Protein AF-A0A9P8FDC9-F1 (afdb_monomer_lite)

InterPro domains:
  IPR007722 mRNA decapping protein 2, Box A domain [PF05026] (5-66)
  IPR007722 mRNA decapping protein 2, Box A domain [SM01125] (4-66)
  IPR036189 mRNA decapping protein 2, Box A domain superfamily [G3DSA:1.10.10.1050] (1-66)
  IPR036189 mRNA decapping protein 2, Box A domain superfamily [SSF140586] (2-66)

Organism: Aureobasidium melanogenum (NCBI:txid46634)

Radius of gyration: 11.71 Å; chains: 1; bounding box: 26×20×32 Å

pLDDT: mean 93.59, std 5.9, range [56.62, 98.38]

Secondary structure (DSSP, 8-state):
--HHHHHHHHIIIIIITS-HHHHT-HHHHHHHHHHHHHHIIIIIGGG-TTSPP--HHHHHHHHT--

Structure (mmCIF, N/CA/C/O backbone):
data_AF-A0A9P8FDC9-F1
#
_entry.id   AF-A0A9P8FDC9-F1
#
loop_
_atom_site.group_PDB
_atom_site.id
_atom_site.type_symbol
_atom_site.label_atom_id
_atom_site.label_alt_id
_atom_site.label_comp_id
_atom_site.label_asym_id
_atom_site.label_entity_id
_atom_site.label_seq_id
_atom_site.pdbx_PDB_ins_code
_atom_site.Cartn_x
_atom_site.Cartn_y
_atom_site.Cartn_z
_atom_site.occupancy
_atom_site.B_iso_or_equiv
_atom_site.auth_seq_id
_atom_site.auth_comp_id
_atom_site.auth_asym_id
_atom_site.auth_atom_id
_atom_site.pdbx_PDB_model_num
ATOM 1 N N . MET A 1 1 ? 9.665 -10.603 -9.712 1.00 77.88 1 MET A N 1
ATOM 2 C CA . MET A 1 1 ? 8.361 -10.192 -9.157 1.00 77.88 1 MET A CA 1
ATOM 3 C C . MET A 1 1 ? 7.962 -8.907 -9.836 1.00 77.88 1 MET A C 1
ATOM 5 O O . MET A 1 1 ? 8.834 -8.098 -10.124 1.00 77.88 1 MET A O 1
ATOM 9 N N . GLN A 1 2 ? 6.687 -8.743 -10.149 1.00 90.44 2 GLN A N 1
ATOM 10 C CA . GLN A 1 2 ? 6.157 -7.460 -10.584 1.00 90.44 2 GLN A CA 1
ATOM 11 C C . GLN A 1 2 ? 6.024 -6.524 -9.378 1.00 90.44 2 GLN A C 1
ATOM 13 O O . GLN A 1 2 ? 6.047 -6.963 -8.231 1.00 90.44 2 GLN A O 1
ATOM 18 N N . LEU A 1 3 ? 5.871 -5.223 -9.635 1.00 91.62 3 LEU A N 1
ATOM 19 C CA . LEU A 1 3 ? 5.668 -4.237 -8.571 1.00 91.62 3 LEU A CA 1
ATOM 20 C C . LEU A 1 3 ? 4.479 -4.600 -7.665 1.00 91.62 3 LEU A C 1
ATOM 22 O O . LEU A 1 3 ? 4.579 -4.430 -6.459 1.00 91.62 3 LEU A O 1
ATOM 26 N N . VAL A 1 4 ? 3.384 -5.119 -8.233 1.00 93.25 4 VAL A N 1
ATOM 27 C CA . VAL A 1 4 ? 2.198 -5.528 -7.461 1.00 93.25 4 VAL A CA 1
ATOM 28 C C . VAL A 1 4 ? 2.520 -6.631 -6.450 1.00 93.25 4 VAL A C 1
ATOM 30 O O . VAL A 1 4 ? 2.156 -6.494 -5.290 1.00 93.25 4 VAL A O 1
ATOM 33 N N . ASP A 1 5 ? 3.315 -7.634 -6.839 1.00 94.38 5 ASP A N 1
ATOM 34 C CA . ASP A 1 5 ? 3.709 -8.723 -5.937 1.00 94.38 5 ASP A CA 1
ATOM 35 C C . ASP A 1 5 ? 4.497 -8.191 -4.723 1.00 94.38 5 ASP A C 1
ATOM 37 O O . ASP A 1 5 ? 4.368 -8.700 -3.613 1.00 94.38 5 ASP A O 1
ATOM 41 N N . TRP A 1 6 ? 5.326 -7.159 -4.926 1.00 95.19 6 TRP A N 1
ATOM 42 C CA . TRP A 1 6 ? 6.064 -6.510 -3.839 1.00 95.19 6 TRP A CA 1
ATOM 43 C C . TRP A 1 6 ? 5.163 -5.667 -2.939 1.00 95.19 6 TRP A C 1
ATOM 45 O O . TRP A 1 6 ? 5.371 -5.646 -1.730 1.00 95.19 6 TRP A O 1
ATOM 55 N N . LEU A 1 7 ? 4.177 -4.969 -3.504 1.00 95.69 7 LEU A N 1
ATOM 56 C CA . LEU A 1 7 ? 3.220 -4.194 -2.713 1.00 95.69 7 LEU A CA 1
ATOM 57 C C . LEU A 1 7 ? 2.361 -5.114 -1.835 1.00 95.69 7 LEU A C 1
ATOM 59 O O . LEU A 1 7 ? 2.148 -4.792 -0.669 1.00 95.69 7 LEU A O 1
ATOM 63 N N . ASP A 1 8 ? 1.960 -6.279 -2.347 1.00 94.81 8 ASP A N 1
ATOM 64 C CA . ASP A 1 8 ? 1.238 -7.294 -1.574 1.00 94.81 8 ASP A CA 1
ATOM 65 C C . ASP A 1 8 ? 2.089 -7.845 -0.416 1.00 94.81 8 ASP A C 1
ATOM 67 O O . ASP A 1 8 ? 1.612 -7.929 0.719 1.00 94.81 8 ASP A O 1
ATOM 71 N N . ASP A 1 9 ? 3.366 -8.161 -0.666 1.00 95.50 9 ASP A N 1
ATOM 72 C CA . ASP A 1 9 ? 4.305 -8.592 0.383 1.00 95.50 9 ASP A CA 1
ATOM 73 C C . ASP A 1 9 ? 4.464 -7.523 1.477 1.00 95.50 9 ASP A C 1
ATOM 75 O O . ASP A 1 9 ? 4.355 -7.814 2.672 1.00 95.50 9 ASP A O 1
ATOM 79 N N . LEU A 1 10 ? 4.638 -6.259 1.078 1.00 96.50 10 LEU A N 1
ATOM 80 C CA . LEU A 1 10 ? 4.757 -5.130 2.000 1.00 96.50 10 LEU A CA 1
ATOM 81 C C . LEU A 1 10 ? 3.475 -4.914 2.816 1.00 96.50 10 LEU A C 1
ATOM 83 O O . LEU A 1 10 ? 3.558 -4.679 4.023 1.00 96.50 10 LEU A O 1
ATOM 87 N N . CYS A 1 11 ? 2.297 -5.059 2.206 1.00 95.00 11 CYS A N 1
ATOM 88 C CA . CYS A 1 11 ? 1.018 -5.016 2.913 1.00 95.00 11 CYS A CA 1
ATOM 89 C C . CYS A 1 11 ? 0.944 -6.086 4.002 1.00 95.00 11 CYS A C 1
ATOM 91 O O . CYS A 1 11 ? 0.602 -5.776 5.143 1.00 95.00 11 CYS A O 1
ATOM 93 N N . VAL A 1 12 ? 1.296 -7.335 3.690 1.00 94.94 12 VAL A N 1
ATOM 94 C CA . VAL A 1 12 ? 1.304 -8.425 4.680 1.00 94.94 12 VAL A CA 1
ATOM 95 C C . VAL A 1 12 ? 2.302 -8.138 5.800 1.00 94.94 12 VAL A C 1
ATOM 97 O O . VAL A 1 12 ? 2.009 -8.370 6.975 1.00 94.94 12 VAL A O 1
ATOM 100 N N . ARG A 1 13 ? 3.476 -7.620 5.450 1.00 95.75 13 ARG A N 1
ATOM 101 C CA . ARG A 1 13 ? 4.581 -7.432 6.385 1.00 95.75 13 ARG A CA 1
ATOM 102 C C . ARG A 1 13 ? 4.394 -6.262 7.349 1.00 95.75 13 ARG A C 1
ATOM 104 O O . ARG A 1 13 ? 4.773 -6.402 8.508 1.00 95.75 13 ARG A O 1
ATOM 111 N N . PHE A 1 14 ? 3.833 -5.148 6.883 1.00 95.94 14 PHE A N 1
ATOM 112 C CA . PHE A 1 14 ? 3.762 -3.899 7.650 1.00 95.94 14 PHE A CA 1
ATOM 113 C C . PHE A 1 14 ? 2.338 -3.492 8.050 1.00 95.94 14 PHE A C 1
ATOM 115 O O . PHE A 1 14 ? 2.179 -2.735 8.998 1.00 95.94 14 PHE A O 1
ATOM 122 N N . ILE A 1 15 ? 1.292 -3.969 7.360 1.00 92.75 15 ILE A N 1
ATOM 123 C CA . ILE A 1 15 ? -0.065 -3.406 7.504 1.00 92.75 15 ILE A CA 1
ATOM 124 C C . ILE A 1 15 ? -1.091 -4.453 7.957 1.00 92.75 15 ILE A C 1
ATOM 126 O O . ILE A 1 15 ? -1.727 -4.293 8.994 1.00 92.75 15 ILE A O 1
ATOM 130 N N . ILE A 1 16 ? -1.273 -5.538 7.202 1.00 92.62 16 ILE A N 1
ATOM 131 C CA . ILE A 1 16 ? -2.386 -6.490 7.386 1.00 92.62 16 ILE A CA 1
ATOM 132 C C . ILE A 1 16 ? -2.302 -7.221 8.730 1.00 92.62 16 ILE A C 1
ATOM 134 O O . ILE A 1 16 ? -3.327 -7.517 9.338 1.00 92.62 16 ILE A O 1
ATOM 138 N N . ASN A 1 17 ? -1.089 -7.510 9.199 1.00 92.56 17 ASN A N 1
ATOM 139 C CA . ASN A 1 17 ? -0.865 -8.259 10.435 1.00 92.56 17 ASN A CA 1
ATOM 140 C C . ASN A 1 17 ? -0.727 -7.368 11.679 1.00 92.56 17 ASN A C 1
ATOM 142 O O . ASN A 1 17 ? -0.323 -7.857 12.736 1.00 92.56 17 ASN A O 1
ATOM 146 N N . LEU A 1 18 ? -1.038 -6.073 11.571 1.00 91.81 18 LEU A N 1
ATOM 147 C CA . LEU A 1 18 ? -1.017 -5.179 12.722 1.00 91.81 18 LEU A CA 1
ATOM 148 C C . LEU A 1 18 ? -2.092 -5.572 13.750 1.00 91.81 18 LEU A C 1
ATOM 150 O O . LEU A 1 18 ? -3.186 -6.008 13.376 1.00 91.81 18 LEU A O 1
ATOM 154 N N . PRO A 1 19 ? -1.823 -5.380 15.054 1.00 93.06 19 PRO A N 1
ATOM 155 C CA . PRO A 1 19 ? -2.847 -5.498 16.082 1.00 93.06 19 PRO A CA 1
ATOM 156 C C . PRO A 1 19 ? -4.032 -4.568 15.792 1.00 93.06 19 PRO A C 1
ATOM 158 O O . PRO A 1 19 ? -3.857 -3.450 15.308 1.00 93.06 19 PRO A O 1
ATOM 161 N N . GLN A 1 20 ? -5.246 -5.002 16.137 1.00 90.00 20 GLN A N 1
ATOM 162 C CA . GLN A 1 20 ? -6.474 -4.247 15.854 1.00 90.00 20 GLN A CA 1
ATOM 163 C C . GLN A 1 20 ? -6.446 -2.819 16.425 1.00 90.00 20 GLN A C 1
ATOM 165 O O . GLN A 1 20 ? -6.838 -1.874 15.750 1.00 90.00 20 GLN A O 1
ATOM 170 N N . GLU A 1 21 ? -5.907 -2.654 17.631 1.00 89.94 21 GLU A N 1
ATOM 171 C CA . GLU A 1 21 ? -5.692 -1.357 18.287 1.00 89.94 21 GLU A CA 1
ATOM 172 C C . GLU A 1 21 ? -4.803 -0.392 17.483 1.00 89.94 21 GLU A C 1
ATOM 174 O O . GLU A 1 21 ? -4.937 0.827 17.607 1.00 89.94 21 GLU A O 1
ATOM 179 N N . GLU A 1 22 ? -3.906 -0.907 16.637 1.00 85.31 22 GLU A N 1
ATOM 180 C CA . GLU A 1 22 ? -3.089 -0.073 15.757 1.00 85.31 22 GLU A CA 1
ATOM 181 C C . GLU A 1 22 ? -3.834 0.326 14.487 1.00 85.31 22 GLU A C 1
ATOM 183 O O . GLU A 1 22 ? -3.710 1.467 14.039 1.00 85.31 22 GLU A O 1
ATOM 188 N N . LEU A 1 23 ? -4.658 -0.579 13.954 1.00 88.44 23 LEU A N 1
ATOM 189 C CA . LEU A 1 23 ? -5.497 -0.339 12.778 1.00 88.44 23 LEU A CA 1
ATOM 190 C C . LEU A 1 23 ? -6.614 0.685 13.039 1.00 88.44 23 LEU A C 1
ATOM 192 O O . LEU A 1 23 ? -7.130 1.295 12.107 1.00 88.44 23 LEU A O 1
ATOM 196 N N . GLU A 1 24 ? -6.975 0.923 14.299 1.00 91.19 24 GLU A N 1
ATOM 197 C CA . GLU A 1 24 ? -7.943 1.962 14.674 1.00 91.19 24 GLU A CA 1
ATOM 198 C C . GLU A 1 24 ? -7.364 3.387 14.587 1.00 91.19 24 GLU A C 1
ATOM 200 O O . GLU A 1 24 ? -8.111 4.369 14.590 1.00 91.19 24 GLU A O 1
ATOM 205 N N . SER A 1 25 ? -6.038 3.528 14.476 1.00 93.62 25 SER A N 1
ATOM 206 C CA . SER A 1 25 ? -5.361 4.821 14.414 1.00 93.62 25 SER A CA 1
ATOM 207 C C . SER A 1 25 ? -4.786 5.093 13.030 1.00 93.62 25 SER A C 1
ATOM 209 O O . SER A 1 25 ? -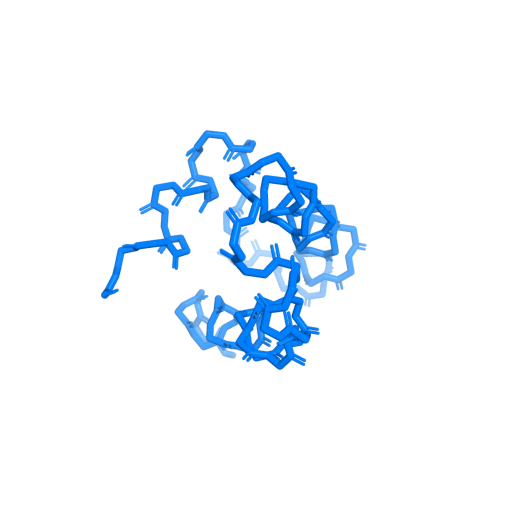3.767 4.530 12.634 1.00 93.62 25 SER A O 1
ATOM 211 N N . VAL A 1 26 ? -5.373 6.070 12.332 1.00 91.06 26 VAL A N 1
ATOM 212 C CA . VAL A 1 26 ? -4.859 6.560 11.040 1.00 91.06 26 VAL A CA 1
ATOM 213 C C . VAL A 1 26 ? -3.387 6.961 11.144 1.00 91.06 26 VAL A C 1
ATOM 215 O O . VAL A 1 26 ? -2.607 6.652 10.252 1.00 91.06 26 VAL A O 1
ATOM 218 N N . ALA A 1 27 ? -2.983 7.597 12.247 1.00 93.88 27 ALA A N 1
ATOM 219 C CA . ALA A 1 27 ? -1.592 7.987 12.448 1.00 93.88 27 ALA A CA 1
ATOM 220 C C . ALA A 1 27 ? -0.656 6.768 12.497 1.00 93.88 27 ALA A C 1
ATOM 222 O O . ALA A 1 27 ? 0.404 6.802 11.879 1.00 93.88 27 ALA A O 1
ATOM 223 N N . ARG A 1 28 ? -1.052 5.684 13.181 1.00 93.94 28 ARG A N 1
ATOM 224 C CA . ARG A 1 28 ? -0.249 4.452 13.239 1.00 93.94 28 ARG A CA 1
ATOM 225 C C . ARG A 1 28 ? -0.170 3.768 11.881 1.00 93.94 28 ARG A C 1
ATOM 227 O O . ARG A 1 28 ? 0.921 3.398 11.469 1.00 93.94 28 ARG A O 1
ATOM 234 N N . ILE A 1 29 ? -1.284 3.696 11.152 1.00 93.31 29 ILE A N 1
ATOM 235 C CA . ILE A 1 29 ? -1.288 3.176 9.779 1.00 93.31 29 ILE A CA 1
ATOM 236 C C . ILE A 1 29 ? -0.348 4.000 8.888 1.00 93.31 29 ILE A C 1
ATOM 238 O O . ILE A 1 29 ? 0.445 3.428 8.148 1.00 93.31 29 ILE A O 1
ATOM 242 N N . CYS A 1 30 ? -0.382 5.334 8.973 1.00 94.50 30 CYS A N 1
ATOM 243 C CA . CYS A 1 30 ? 0.509 6.190 8.189 1.00 94.50 30 CYS A CA 1
ATOM 244 C C . CYS A 1 30 ? 1.993 5.924 8.477 1.00 94.50 30 CYS A 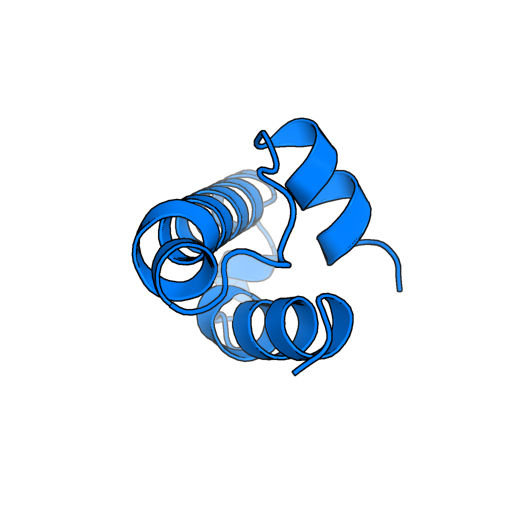C 1
ATOM 246 O O . CYS A 1 30 ? 2.771 5.875 7.528 1.00 94.50 30 CYS A O 1
ATOM 248 N N . PHE A 1 31 ? 2.377 5.703 9.740 1.00 95.31 31 PHE A N 1
ATOM 249 C CA . PHE A 1 31 ? 3.756 5.328 10.079 1.00 95.31 31 PHE A CA 1
ATOM 250 C C . PHE A 1 31 ? 4.160 3.991 9.451 1.00 95.31 31 PHE A C 1
ATOM 252 O O . PHE A 1 31 ? 5.242 3.885 8.886 1.00 95.31 31 PHE A O 1
ATOM 259 N N . GLN A 1 32 ? 3.275 2.996 9.476 1.00 96.62 32 GLN A N 1
ATOM 260 C CA . GLN A 1 32 ? 3.550 1.681 8.888 1.00 96.62 32 GLN A CA 1
ATOM 261 C C . GLN A 1 32 ? 3.691 1.744 7.361 1.00 96.62 32 GLN A C 1
ATOM 263 O O . GLN A 1 32 ? 4.536 1.070 6.774 1.00 96.62 32 GLN A O 1
ATOM 268 N N . VAL A 1 33 ? 2.911 2.604 6.702 1.00 96.44 33 VAL A N 1
ATOM 269 C CA . VAL A 1 33 ? 3.050 2.857 5.260 1.00 96.44 33 VAL A CA 1
ATOM 270 C C . VAL A 1 33 ? 4.369 3.565 4.937 1.00 96.44 33 VAL A C 1
ATOM 272 O O . VAL A 1 33 ? 4.997 3.245 3.929 1.00 96.44 33 VAL A O 1
ATOM 275 N N . GLU A 1 34 ? 4.805 4.504 5.778 1.00 97.75 34 GLU A N 1
ATOM 276 C CA . GLU A 1 34 ? 6.103 5.171 5.628 1.00 97.75 34 GLU A CA 1
ATOM 277 C C . GLU A 1 34 ? 7.266 4.180 5.800 1.00 97.75 34 GLU A C 1
ATOM 279 O O . GLU A 1 34 ? 8.152 4.129 4.947 1.00 97.75 34 GLU A O 1
ATOM 284 N N . GLU A 1 35 ? 7.218 3.313 6.817 1.00 98.06 35 GLU A N 1
ATOM 285 C CA . GLU A 1 35 ? 8.213 2.247 7.002 1.00 98.06 35 GLU A CA 1
ATOM 286 C C . GLU A 1 35 ? 8.239 1.262 5.823 1.00 98.06 35 GLU A C 1
ATOM 288 O O . GLU A 1 35 ? 9.317 0.888 5.354 1.00 98.06 35 GLU A O 1
ATOM 293 N N . ALA A 1 36 ? 7.075 0.881 5.287 1.00 98.00 36 ALA A N 1
ATOM 294 C CA . ALA A 1 36 ? 6.987 0.035 4.098 1.00 98.00 36 ALA A CA 1
ATOM 295 C C . ALA A 1 36 ? 7.607 0.705 2.858 1.00 98.00 36 ALA A C 1
ATOM 297 O O . ALA A 1 36 ? 8.278 0.038 2.065 1.00 98.00 36 ALA A O 1
ATOM 298 N N . GLN A 1 37 ? 7.425 2.020 2.697 1.00 98.06 37 GLN A N 1
ATOM 299 C CA . GLN A 1 37 ? 8.019 2.787 1.601 1.00 98.06 37 GLN A CA 1
ATOM 300 C C . GLN A 1 37 ? 9.543 2.873 1.730 1.00 98.06 37 GLN A C 1
ATOM 302 O O . GLN A 1 37 ? 10.245 2.655 0.740 1.00 98.06 37 GLN A O 1
ATOM 307 N N . TRP A 1 38 ? 10.067 3.124 2.933 1.00 98.38 38 TRP A N 1
ATOM 308 C CA . TRP A 1 38 ? 11.509 3.069 3.183 1.00 98.38 38 TRP A CA 1
ATOM 309 C C . TRP A 1 38 ? 12.059 1.677 2.903 1.00 98.38 38 TRP A C 1
ATOM 311 O O . TRP A 1 38 ? 13.072 1.541 2.219 1.00 98.38 38 TRP A O 1
ATOM 321 N N . PHE A 1 39 ? 11.355 0.627 3.338 1.00 98.31 39 PHE A N 1
ATOM 322 C CA . PHE A 1 39 ? 11.782 -0.739 3.070 1.00 98.31 39 PHE A CA 1
ATOM 323 C C . PHE A 1 39 ? 11.850 -1.033 1.563 1.00 98.31 39 PHE A C 1
ATOM 325 O O . PHE A 1 39 ? 12.812 -1.634 1.076 1.00 98.31 39 PHE A O 1
ATOM 332 N N . TYR A 1 40 ? 10.846 -0.578 0.811 1.00 97.75 40 TYR A N 1
ATOM 333 C CA . TYR A 1 40 ? 10.820 -0.683 -0.642 1.00 97.75 40 TYR A CA 1
ATOM 334 C C . TYR A 1 40 ? 12.008 0.027 -1.299 1.00 97.75 40 TYR A C 1
ATOM 336 O O . TYR A 1 40 ? 12.719 -0.580 -2.105 1.00 97.75 40 TYR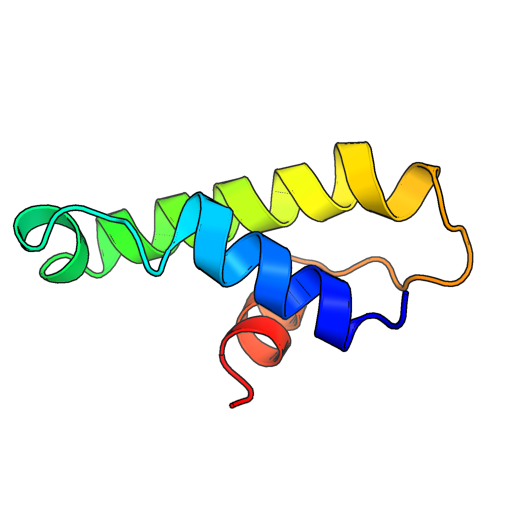 A O 1
ATOM 344 N N . GLU A 1 41 ? 12.244 1.293 -0.952 1.00 97.75 41 GLU A N 1
ATOM 345 C CA . GLU A 1 41 ? 13.301 2.086 -1.576 1.00 97.75 41 GLU A CA 1
ATOM 346 C C . GLU A 1 41 ? 14.712 1.605 -1.192 1.00 97.75 41 GLU A C 1
ATOM 348 O O . GLU A 1 41 ? 15.619 1.669 -2.028 1.00 97.75 41 GLU A O 1
ATOM 353 N N . ASP A 1 42 ? 14.909 1.114 0.031 1.00 97.75 42 ASP A N 1
ATOM 354 C CA . ASP A 1 42 ? 16.244 0.799 0.550 1.00 97.75 42 ASP A CA 1
ATOM 355 C C . ASP A 1 42 ? 16.641 -0.669 0.359 1.00 97.75 42 ASP A C 1
ATOM 357 O O . ASP A 1 42 ? 17.826 -0.963 0.196 1.00 97.75 42 ASP A O 1
ATOM 361 N N . PHE A 1 43 ? 15.679 -1.600 0.341 1.00 97.25 43 PHE A N 1
ATOM 362 C CA . PHE A 1 43 ? 15.973 -3.039 0.274 1.00 97.25 43 PHE A CA 1
ATOM 363 C C . PHE A 1 43 ? 15.438 -3.728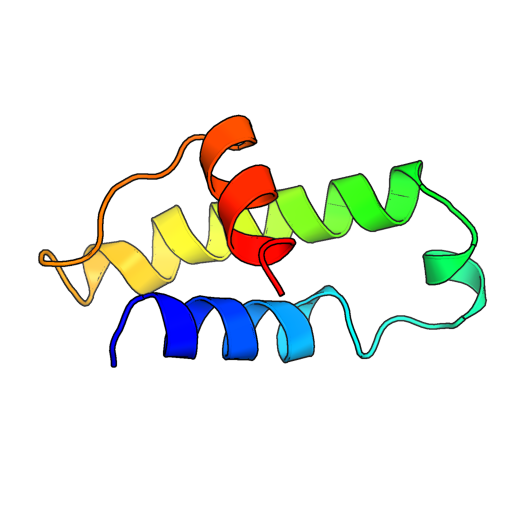 -0.979 1.00 97.25 43 PHE A C 1
ATOM 365 O O . PHE A 1 43 ? 16.092 -4.644 -1.471 1.00 97.25 43 PHE A O 1
ATOM 372 N N . ILE A 1 44 ? 14.288 -3.315 -1.518 1.00 96.44 44 ILE A N 1
ATOM 373 C CA . ILE A 1 44 ? 13.686 -3.979 -2.685 1.00 96.44 44 ILE A CA 1
ATOM 374 C C . ILE A 1 44 ? 14.222 -3.370 -3.984 1.00 96.44 44 ILE A C 1
ATOM 376 O O . ILE A 1 44 ? 14.845 -4.074 -4.783 1.00 96.44 44 ILE A O 1
ATOM 380 N N . ARG A 1 45 ? 14.047 -2.059 -4.191 1.00 96.56 45 ARG A N 1
ATOM 381 C CA . ARG A 1 45 ? 14.435 -1.364 -5.433 1.00 96.56 45 ARG A CA 1
ATOM 382 C C . ARG A 1 45 ? 15.907 -1.579 -5.825 1.00 96.56 45 ARG A C 1
ATOM 384 O O . ARG A 1 45 ? 16.162 -1.796 -7.008 1.00 96.56 45 ARG A O 1
ATOM 391 N N . PRO A 1 46 ? 16.895 -1.588 -4.902 1.00 96.88 46 PRO A N 1
ATOM 392 C CA . PRO A 1 46 ? 18.290 -1.834 -5.278 1.00 96.88 46 PRO A CA 1
ATOM 393 C C . PRO A 1 46 ? 18.554 -3.245 -5.820 1.00 96.88 46 PRO A C 1
ATOM 395 O O . PRO A 1 46 ? 19.548 -3.451 -6.514 1.00 96.88 46 PRO A O 1
ATOM 398 N N . THR A 1 47 ? 17.684 -4.213 -5.514 1.00 95.75 47 THR A N 1
ATOM 399 C CA . THR A 1 47 ? 17.810 -5.597 -5.999 1.00 95.75 47 THR A CA 1
ATOM 400 C C . THR A 1 47 ? 17.191 -5.805 -7.380 1.00 95.75 47 THR A C 1
ATOM 402 O O . THR A 1 47 ? 17.581 -6.737 -8.082 1.00 95.75 47 THR A O 1
ATOM 405 N N . ASP A 1 48 ? 16.277 -4.923 -7.796 1.00 93.75 48 ASP A N 1
ATOM 406 C CA . ASP A 1 48 ? 15.612 -4.972 -9.097 1.00 93.75 48 ASP A CA 1
ATOM 407 C C . ASP A 1 48 ? 15.493 -3.560 -9.708 1.00 93.75 48 ASP A C 1
ATOM 409 O O . ASP A 1 48 ? 14.533 -2.831 -9.437 1.00 93.75 48 ASP A O 1
ATOM 413 N N . PRO A 1 49 ? 16.444 -3.170 -10.582 1.00 90.44 49 PRO A N 1
ATOM 414 C CA . PRO A 1 49 ? 16.446 -1.863 -11.240 1.00 90.44 49 PRO A CA 1
ATOM 415 C C . PRO A 1 49 ? 15.252 -1.598 -12.170 1.00 90.44 49 PRO A C 1
ATOM 417 O O . PRO A 1 49 ? 15.121 -0.479 -12.665 1.00 90.44 49 PRO A O 1
ATOM 420 N N . SER A 1 50 ? 14.412 -2.599 -12.463 1.00 94.50 50 SER A N 1
ATOM 421 C CA . SER A 1 50 ? 13.193 -2.405 -13.260 1.00 94.50 50 SER A CA 1
ATOM 422 C C . SER A 1 50 ? 12.054 -1.758 -12.464 1.00 94.50 50 SER A C 1
ATOM 424 O O . SER A 1 50 ? 11.100 -1.244 -13.054 1.00 94.50 50 SER A O 1
ATOM 426 N N . LEU A 1 51 ? 12.159 -1.753 -11.132 1.00 96.00 51 LEU A N 1
ATOM 427 C CA . LEU A 1 51 ? 11.166 -1.172 -10.241 1.00 96.00 51 LEU A CA 1
ATOM 428 C C . LEU A 1 51 ? 11.279 0.365 -10.194 1.00 96.00 51 LEU A C 1
ATOM 430 O O . LEU A 1 51 ? 12.382 0.910 -10.093 1.00 96.00 51 LEU A O 1
ATOM 434 N N . PRO A 1 52 ? 10.151 1.100 -10.246 1.00 96.69 52 PRO A N 1
ATOM 435 C CA . PRO A 1 52 ? 10.172 2.558 -10.205 1.00 96.69 52 PRO A CA 1
ATOM 436 C C . PRO A 1 52 ? 10.522 3.066 -8.803 1.00 96.69 52 PRO A C 1
ATOM 438 O O . PRO A 1 52 ? 10.076 2.498 -7.813 1.00 96.69 52 PRO A O 1
ATOM 441 N N . SER A 1 53 ? 11.246 4.179 -8.690 1.00 96.81 53 SER A N 1
ATOM 442 C CA . SER A 1 53 ? 11.287 4.906 -7.412 1.00 96.81 53 SER A CA 1
ATOM 443 C C . SER A 1 53 ? 9.933 5.570 -7.162 1.00 96.81 53 SER A C 1
ATOM 445 O O . SER A 1 53 ? 9.328 6.133 -8.081 1.00 96.81 53 SER A O 1
ATOM 447 N N . LEU A 1 54 ? 9.448 5.474 -5.930 1.00 96.44 54 LEU A N 1
ATOM 448 C CA . LEU A 1 54 ? 8.164 5.989 -5.486 1.00 96.44 54 LEU A CA 1
ATOM 449 C C . LEU A 1 54 ? 8.400 6.906 -4.288 1.00 96.44 54 LEU A C 1
ATOM 451 O O . LEU A 1 54 ? 8.885 6.479 -3.241 1.00 96.44 54 LEU A O 1
ATOM 455 N N . ASN A 1 55 ? 8.014 8.176 -4.414 1.00 96.88 55 ASN A N 1
ATOM 456 C CA . ASN A 1 55 ? 7.867 9.020 -3.229 1.00 96.88 55 ASN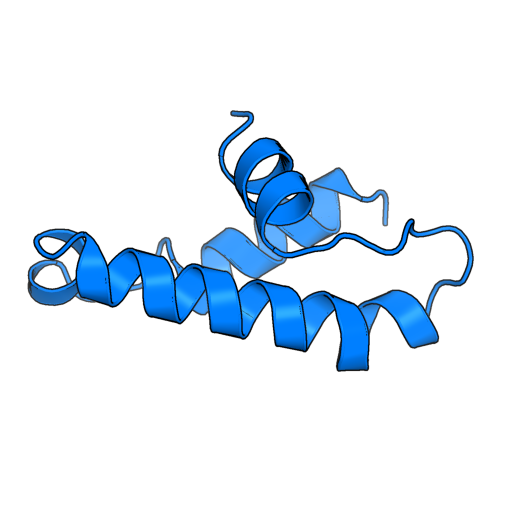 A CA 1
ATOM 457 C C . ASN A 1 55 ? 6.687 8.511 -2.379 1.00 96.88 55 ASN A C 1
ATOM 459 O O . ASN A 1 55 ? 5.833 7.771 -2.872 1.00 96.88 55 ASN A O 1
ATOM 463 N N . LEU A 1 56 ? 6.603 8.949 -1.120 1.00 96.69 56 LEU A N 1
ATOM 464 C CA . LEU A 1 56 ? 5.558 8.496 -0.197 1.00 96.69 56 LEU A CA 1
ATOM 465 C C . LEU A 1 56 ? 4.141 8.654 -0.768 1.00 96.69 56 LEU A C 1
ATOM 467 O O . LEU A 1 56 ? 3.317 7.758 -0.624 1.00 96.69 56 LEU A O 1
ATOM 471 N N . ARG A 1 57 ? 3.851 9.757 -1.468 1.00 95.69 57 ARG A N 1
ATOM 472 C CA . ARG A 1 57 ? 2.526 9.985 -2.058 1.00 95.69 57 ARG A CA 1
ATOM 473 C C . ARG A 1 57 ? 2.197 8.943 -3.128 1.00 95.69 57 ARG A C 1
ATOM 475 O O . ARG A 1 57 ? 1.105 8.381 -3.099 1.00 95.69 57 ARG A O 1
ATOM 482 N N . ASP A 1 58 ? 3.111 8.700 -4.062 1.00 96.56 58 ASP A N 1
ATOM 483 C CA . ASP A 1 58 ? 2.903 7.736 -5.146 1.00 96.56 58 ASP A CA 1
ATOM 484 C C . ASP A 1 58 ? 2.872 6.297 -4.616 1.00 96.56 58 ASP A C 1
ATOM 486 O O . ASP A 1 58 ? 2.076 5.489 -5.091 1.00 96.56 58 ASP A O 1
ATOM 490 N N . PHE A 1 59 ? 3.679 5.996 -3.595 1.00 96.94 59 PHE A N 1
ATOM 491 C CA . PHE A 1 59 ? 3.655 4.716 -2.893 1.00 96.94 59 PHE A CA 1
ATOM 492 C C . PHE A 1 59 ? 2.302 4.474 -2.217 1.00 96.94 59 PHE A C 1
ATOM 494 O O . PHE A 1 59 ? 1.673 3.454 -2.483 1.00 96.94 59 PHE A O 1
ATOM 501 N N . CYS A 1 60 ? 1.797 5.441 -1.440 1.00 95.31 60 CYS A N 1
ATOM 502 C CA . CYS A 1 60 ? 0.469 5.374 -0.823 1.00 95.31 60 CYS A CA 1
ATOM 503 C C . CYS A 1 60 ? -0.634 5.124 -1.862 1.00 95.31 60 CYS A C 1
ATOM 505 O O . CYS A 1 60 ? -1.501 4.280 -1.660 1.00 95.31 60 CYS A O 1
ATOM 507 N N . LEU A 1 61 ? -0.603 5.835 -2.995 1.00 94.25 61 LEU A N 1
ATOM 508 C CA . LEU A 1 61 ? -1.603 5.655 -4.051 1.00 94.25 61 LEU A CA 1
ATOM 509 C C . LEU A 1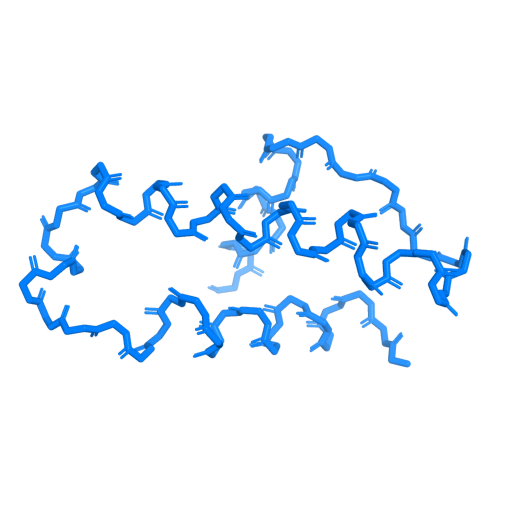 61 ? -1.577 4.249 -4.657 1.00 94.25 61 LEU A C 1
ATOM 511 O O . LEU A 1 61 ? -2.630 3.764 -5.053 1.00 94.25 61 LEU A O 1
ATOM 515 N N . ARG A 1 62 ? -0.399 3.623 -4.744 1.00 93.94 62 ARG A N 1
ATOM 516 C CA . ARG A 1 62 ? -0.207 2.279 -5.305 1.00 93.94 62 ARG A CA 1
ATOM 517 C C . ARG A 1 62 ? -0.551 1.179 -4.303 1.00 93.94 62 ARG A C 1
ATOM 519 O O . ARG A 1 62 ? -1.206 0.217 -4.679 1.00 93.94 62 ARG A O 1
ATOM 526 N N . ILE A 1 63 ? -0.117 1.313 -3.050 1.00 91.38 63 ILE A N 1
ATOM 527 C CA . ILE A 1 63 ? -0.287 0.274 -2.023 1.00 91.38 63 ILE A CA 1
ATOM 528 C C . ILE A 1 63 ? -1.743 0.147 -1.555 1.00 91.38 63 ILE A C 1
ATOM 530 O O . ILE A 1 63 ? -2.177 -0.935 -1.186 1.00 91.38 63 ILE A O 1
ATOM 534 N N . PHE A 1 64 ? -2.517 1.233 -1.638 1.00 87.56 64 PHE A N 1
ATOM 535 C CA . PHE A 1 64 ? -3.963 1.229 -1.391 1.00 87.56 64 PHE A CA 1
ATOM 536 C C . PHE A 1 64 ? -4.796 1.079 -2.671 1.00 87.56 64 PHE A C 1
ATOM 538 O O . PHE A 1 64 ? -6.021 1.194 -2.629 1.00 87.56 64 PHE A O 1
ATOM 545 N N . GLN A 1 65 ? -4.156 0.863 -3.823 1.00 82.62 65 GLN A N 1
ATOM 546 C CA . GLN A 1 65 ? -4.835 0.620 -5.094 1.00 82.62 65 GLN A CA 1
ATOM 547 C C . GLN A 1 65 ? -5.235 -0.854 -5.217 1.00 82.62 65 GLN A C 1
ATOM 549 O O . GLN A 1 65 ? -4.803 -1.506 -6.153 1.00 82.62 65 GLN A O 1
ATOM 554 N N . HIS A 1 66 ? -6.049 -1.366 -4.290 1.00 56.62 66 HIS A N 1
ATOM 555 C CA . HIS A 1 66 ? -6.852 -2.591 -4.410 1.00 56.62 66 HIS A CA 1
ATOM 556 C C . HIS A 1 66 ? -7.850 -2.692 -3.253 1.00 56.62 66 HIS A C 1
ATOM 558 O O . HIS A 1 66 ? -7.475 -2.348 -2.112 1.00 56.62 66 HIS A O 1
#

Foldseek 3Di:
DDPLVLLVVLCVVQPPPDDPVQVVDPVSNLVSLVVSLCCCVPPPCVVPVVDDNDDSVRSVCSSPVD

Sequence (66 aa):
MQLVDWLDDLCVRFIINLPQEELESVARICFQVEEAQWFYEDFIRPTDPSLPSLNLRDFCLRIFQH